Protein AF-B3MXG2-F1 (afdb_monomer_lite)

Structure (mmCIF, N/CA/C/O backbone):
data_AF-B3MXG2-F1
#
_entry.id   AF-B3MXG2-F1
#
loop_
_atom_site.group_PDB
_atom_site.id
_atom_site.type_symbol
_atom_site.label_atom_id
_atom_site.label_alt_id
_atom_site.label_comp_id
_atom_site.label_asym_id
_atom_site.label_entity_id
_atom_site.label_seq_id
_atom_site.pdbx_PDB_ins_code
_atom_site.Cartn_x
_atom_site.Cartn_y
_atom_site.Cartn_z
_atom_site.occupancy
_atom_site.B_iso_or_equiv
_atom_site.auth_seq_id
_atom_site.auth_comp_id
_atom_site.auth_asym_id
_atom_site.auth_atom_id
_atom_site.pdbx_PDB_model_num
ATOM 1 N N . MET A 1 1 ? -70.848 -28.570 43.639 1.00 51.62 1 MET A N 1
ATOM 2 C CA . MET A 1 1 ? -69.510 -29.193 43.490 1.00 51.62 1 MET A CA 1
ATOM 3 C C . MET A 1 1 ? -68.940 -28.867 42.107 1.00 51.62 1 MET A C 1
ATOM 5 O O . MET A 1 1 ? -68.978 -29.704 41.226 1.00 51.62 1 MET A O 1
ATOM 9 N N . MET A 1 2 ? -68.453 -27.641 41.889 1.00 52.53 2 MET A N 1
ATOM 10 C CA . MET A 1 2 ? -67.782 -27.230 40.634 1.00 52.53 2 MET A CA 1
ATOM 11 C C . MET A 1 2 ? -66.535 -26.362 40.898 1.00 52.53 2 MET A C 1
ATOM 13 O O . MET A 1 2 ? -66.037 -25.681 40.013 1.00 52.53 2 MET A O 1
ATOM 17 N N . LEU A 1 3 ? -66.010 -26.391 42.130 1.00 45.78 3 LEU A N 1
ATOM 18 C CA . LEU A 1 3 ? -64.893 -25.542 42.573 1.00 45.78 3 LEU A CA 1
ATOM 19 C C . LEU A 1 3 ? -63.575 -26.317 42.770 1.00 45.78 3 LEU A C 1
ATOM 21 O O . LEU A 1 3 ? -62.616 -25.782 43.310 1.00 45.78 3 LEU A O 1
ATOM 25 N N . ARG A 1 4 ? -63.527 -27.595 42.367 1.00 49.06 4 ARG A N 1
ATOM 26 C CA . ARG A 1 4 ? -62.342 -28.465 42.519 1.00 49.06 4 ARG A CA 1
ATOM 27 C C . ARG A 1 4 ? -61.541 -28.654 41.228 1.00 49.06 4 ARG A C 1
ATOM 29 O O . ARG A 1 4 ? -60.387 -29.052 41.293 1.00 49.06 4 ARG A O 1
ATOM 36 N N . THR A 1 5 ? -62.117 -28.326 40.075 1.00 52.28 5 THR A N 1
ATOM 37 C CA . THR A 1 5 ? -61.487 -28.491 38.754 1.00 52.28 5 THR A CA 1
ATOM 38 C C . THR A 1 5 ? -60.673 -27.276 38.302 1.00 52.28 5 THR A C 1
ATOM 40 O O . THR A 1 5 ? -59.738 -27.438 37.528 1.00 52.28 5 THR A O 1
ATOM 43 N N . PHE A 1 6 ? -60.946 -26.073 38.821 1.00 51.69 6 PHE A N 1
ATOM 44 C CA . PHE A 1 6 ? -60.196 -24.866 38.440 1.00 51.69 6 PHE A CA 1
ATOM 45 C C . PHE A 1 6 ? -58.816 -24.753 39.109 1.00 51.69 6 PHE A C 1
ATOM 47 O O . PHE A 1 6 ? -57.880 -24.241 38.498 1.00 51.69 6 PHE A O 1
ATOM 54 N N . VAL A 1 7 ? -58.648 -25.289 40.325 1.00 56.38 7 VAL A N 1
ATOM 55 C CA . VAL A 1 7 ? -57.367 -25.232 41.060 1.00 56.38 7 VAL A CA 1
ATOM 56 C C . VAL A 1 7 ? -56.284 -26.089 40.383 1.00 56.38 7 VAL A C 1
ATOM 58 O O . VAL A 1 7 ? -55.116 -25.710 40.373 1.00 56.38 7 VAL A O 1
ATOM 61 N N . GLY A 1 8 ? -56.666 -27.202 39.745 1.00 53.91 8 GLY A N 1
ATOM 62 C CA . GLY A 1 8 ? -55.726 -28.084 39.041 1.00 53.91 8 GLY A CA 1
ATOM 63 C C . GLY A 1 8 ? -55.147 -27.486 37.753 1.00 53.91 8 GLY A C 1
ATOM 64 O O . GLY A 1 8 ? -53.990 -27.735 37.430 1.00 53.91 8 GLY A O 1
ATOM 65 N N . ILE A 1 9 ? -55.911 -26.653 37.041 1.00 57.00 9 ILE A N 1
ATOM 66 C CA . ILE A 1 9 ? -55.468 -26.046 35.773 1.00 57.00 9 ILE A CA 1
ATOM 67 C C . ILE A 1 9 ? -54.532 -24.852 36.031 1.00 57.00 9 ILE A C 1
ATOM 69 O O . ILE A 1 9 ? -53.543 -24.682 35.320 1.00 57.00 9 ILE A O 1
ATOM 73 N N . ILE A 1 10 ? -54.768 -24.075 37.096 1.00 55.59 10 ILE A N 1
ATOM 74 C CA . ILE A 1 10 ? -53.890 -22.953 37.483 1.00 55.59 10 ILE A CA 1
ATOM 75 C C . ILE A 1 10 ? -52.517 -23.455 37.974 1.00 55.59 10 ILE A C 1
ATOM 77 O O . ILE A 1 10 ? -51.492 -22.834 37.684 1.00 55.59 10 ILE A O 1
ATOM 81 N N . LEU A 1 11 ? -52.464 -24.613 38.646 1.00 54.09 11 LEU A N 1
ATOM 82 C CA . LEU A 1 11 ? -51.200 -25.234 39.068 1.00 54.09 11 LEU A CA 1
ATOM 83 C C . LEU A 1 11 ? -50.398 -25.847 37.903 1.00 54.09 11 LEU A C 1
ATOM 85 O O . LEU A 1 11 ? -49.173 -25.900 37.968 1.00 54.09 11 LEU A O 1
ATOM 89 N N . LEU A 1 12 ? -51.052 -26.261 36.812 1.00 53.28 12 LEU A N 1
ATOM 90 C CA . LEU A 1 12 ? -50.362 -26.804 35.633 1.00 53.28 12 LEU A CA 1
ATOM 91 C C . LEU A 1 12 ? -49.795 -25.711 34.711 1.00 53.28 12 LEU A C 1
ATOM 93 O O . LEU A 1 12 ? -48.734 -25.912 34.121 1.00 53.28 12 LEU A O 1
ATOM 97 N N . LEU A 1 13 ? -50.426 -24.533 34.638 1.00 53.53 13 LEU A N 1
ATOM 98 C CA . LEU A 1 13 ? -49.891 -23.390 33.879 1.00 53.53 13 LEU A CA 1
ATOM 99 C C . LEU A 1 13 ? -48.739 -22.665 34.594 1.00 53.53 13 LEU A C 1
ATOM 101 O O . LEU A 1 13 ? -47.938 -22.002 33.944 1.00 53.53 13 LEU A O 1
ATOM 105 N N . SER A 1 14 ? -48.600 -22.823 35.911 1.00 50.97 14 SER A N 1
ATOM 106 C CA . SER A 1 14 ? -47.482 -22.249 36.675 1.00 50.97 14 SER A CA 1
ATOM 107 C C . SER A 1 14 ? -46.219 -23.127 36.670 1.00 50.97 14 SER A C 1
ATOM 109 O O . SER A 1 14 ? -45.133 -22.632 36.968 1.00 50.97 14 SER A O 1
ATOM 111 N N . PHE A 1 15 ? -46.317 -24.396 36.253 1.00 51.25 15 PHE A N 1
ATOM 112 C CA . PHE A 1 15 ? -45.180 -25.326 36.208 1.00 51.25 15 PHE A CA 1
ATOM 113 C C . PHE A 1 15 ? -44.340 -25.251 34.918 1.00 51.25 15 PHE A C 1
ATOM 115 O O . PHE A 1 15 ? -43.217 -25.748 34.892 1.00 51.25 15 PHE A O 1
ATOM 122 N N . TRP A 1 16 ? -44.831 -24.588 33.863 1.00 46.97 16 TRP A N 1
ATOM 123 C CA . TRP A 1 16 ? -44.084 -24.381 32.609 1.00 46.97 16 TRP A CA 1
ATOM 124 C C . TRP A 1 16 ? -43.275 -23.074 32.559 1.00 46.97 16 TRP A C 1
ATOM 126 O O . TRP A 1 16 ? -42.584 -22.826 31.575 1.00 46.97 16 TRP A O 1
ATOM 136 N N . SER A 1 17 ? -43.292 -22.251 33.615 1.00 50.72 17 SER A N 1
ATOM 137 C CA . SER A 1 17 ? -42.574 -20.963 33.630 1.00 50.72 17 SER A CA 1
ATOM 138 C C . SER A 1 17 ? -41.237 -20.952 34.377 1.00 50.72 17 SER A C 1
ATOM 140 O O . SER A 1 17 ? -40.583 -19.914 34.387 1.00 50.72 17 SER A O 1
ATOM 142 N N . GLN A 1 18 ? -40.781 -22.050 34.991 1.00 57.44 18 GLN A N 1
ATOM 143 C CA . GLN A 1 18 ? -39.558 -22.028 35.813 1.00 57.44 18 GLN A CA 1
ATOM 144 C C . GLN A 1 18 ? -38.659 -23.250 35.596 1.00 57.44 18 GLN A C 1
ATOM 146 O O . GLN A 1 18 ? -38.539 -24.105 36.470 1.00 57.44 18 GLN A O 1
ATOM 151 N N . ARG A 1 19 ? -37.956 -23.307 34.453 1.00 49.78 19 ARG A N 1
ATOM 152 C CA . ARG A 1 19 ? -36.684 -24.052 34.362 1.00 49.78 19 ARG A CA 1
ATOM 153 C C . ARG A 1 19 ? -35.801 -23.642 33.178 1.00 49.78 19 ARG A C 1
ATOM 155 O O . ARG A 1 19 ? -35.596 -24.410 32.251 1.00 49.78 19 ARG A O 1
ATOM 162 N N . ALA A 1 20 ? -35.230 -22.443 33.253 1.00 45.59 20 ALA A N 1
ATOM 163 C CA . ALA A 1 20 ? -33.926 -22.143 32.658 1.00 45.59 20 ALA A CA 1
ATOM 164 C C . ALA A 1 20 ? -33.346 -20.889 33.327 1.00 45.59 20 ALA A C 1
ATOM 166 O O . ALA A 1 20 ? -33.308 -19.807 32.751 1.00 45.59 20 ALA A O 1
ATOM 167 N N . GLN A 1 21 ? -32.905 -21.037 34.578 1.00 54.22 21 GLN A N 1
ATOM 168 C CA . GLN A 1 21 ? -31.879 -20.154 35.129 1.00 54.22 21 GLN A CA 1
ATOM 169 C C . GLN A 1 21 ? -30.572 -20.521 34.414 1.00 54.22 21 GLN A C 1
ATOM 171 O O . GLN A 1 21 ? -29.825 -21.390 34.854 1.00 54.22 21 GLN A O 1
ATOM 176 N N . GLY A 1 22 ? -30.378 -19.934 33.234 1.00 42.69 22 GLY A N 1
ATOM 177 C CA . GLY A 1 22 ? -29.094 -19.890 32.551 1.00 42.69 22 GLY A CA 1
ATOM 178 C C . GLY A 1 22 ? -28.240 -18.823 33.222 1.00 42.69 22 GLY A C 1
ATOM 179 O O . GLY A 1 22 ? -28.696 -17.700 33.413 1.00 42.69 22 GLY A O 1
ATOM 180 N N . ALA A 1 23 ? -27.047 -19.230 33.640 1.00 41.19 23 ALA A N 1
ATOM 181 C CA . ALA A 1 23 ? -26.058 -18.473 34.388 1.00 41.19 23 ALA A CA 1
ATOM 182 C C . ALA A 1 23 ? -25.987 -16.976 34.045 1.00 41.19 23 ALA A C 1
ATOM 184 O O . ALA A 1 23 ? -25.877 -16.584 32.883 1.00 41.19 23 ALA A O 1
ATOM 185 N N . VAL A 1 24 ? -25.922 -16.156 35.097 1.00 47.56 24 VAL A N 1
ATOM 186 C CA . VAL A 1 24 ? -25.321 -14.822 35.049 1.00 47.56 24 VAL A CA 1
ATOM 187 C C . VAL A 1 24 ? -23.843 -15.030 34.723 1.00 47.56 24 VAL A C 1
ATOM 189 O O . VAL A 1 24 ? -23.001 -15.143 35.611 1.00 47.56 24 VAL A O 1
ATOM 192 N N . ILE A 1 25 ? -23.521 -15.158 33.437 1.00 47.16 25 ILE A N 1
ATOM 193 C CA . ILE A 1 25 ? -22.153 -14.972 32.984 1.00 47.16 25 ILE A CA 1
ATOM 194 C C . ILE A 1 25 ? -21.938 -13.466 33.034 1.00 47.16 25 ILE A C 1
ATOM 196 O O . ILE A 1 25 ? -22.340 -12.718 32.145 1.00 47.16 25 ILE A O 1
ATOM 200 N N . ALA A 1 26 ? -21.318 -13.027 34.123 1.00 45.69 26 ALA A N 1
ATOM 201 C CA . ALA A 1 26 ? -20.518 -11.822 34.125 1.00 45.69 26 ALA A CA 1
ATOM 202 C C . ALA A 1 26 ? -19.373 -12.016 33.112 1.00 45.69 26 ALA A C 1
ATOM 204 O O . ALA A 1 26 ? -18.253 -12.359 33.476 1.00 45.69 26 ALA A O 1
ATOM 205 N N . SER A 1 27 ? -19.670 -11.837 31.826 1.00 48.12 27 SER A N 1
ATOM 206 C CA . SER A 1 27 ? -18.681 -11.446 30.829 1.00 48.12 27 SER A CA 1
ATOM 207 C C . SER A 1 27 ? -18.657 -9.929 30.921 1.00 48.12 27 SER A C 1
ATOM 209 O O . SER A 1 27 ? -19.557 -9.245 30.449 1.00 48.12 27 SER A O 1
ATOM 211 N N . GLN A 1 28 ? -17.796 -9.391 31.784 1.00 43.09 28 GLN A N 1
ATOM 212 C CA . GLN A 1 28 ? -16.531 -8.844 31.302 1.00 43.09 28 GLN A CA 1
ATOM 213 C C . GLN A 1 28 ? -16.770 -8.111 29.989 1.00 43.09 28 GLN A C 1
ATOM 215 O O . GLN A 1 28 ? -16.698 -8.695 28.914 1.00 43.09 28 GLN A O 1
ATOM 220 N N . ASP A 1 29 ? -17.146 -6.843 30.121 1.00 42.72 29 ASP A N 1
ATOM 221 C CA . ASP A 1 29 ? -16.251 -5.779 29.692 1.00 42.72 29 ASP A CA 1
ATOM 222 C C . ASP A 1 29 ? -15.455 -6.157 28.434 1.00 42.72 29 ASP A C 1
ATOM 224 O O . ASP A 1 29 ? -14.227 -6.176 28.425 1.00 42.72 29 ASP A O 1
ATOM 228 N N . LEU A 1 30 ? -16.162 -6.412 27.326 1.00 41.94 30 LEU A N 1
ATOM 229 C CA . LEU A 1 30 ? -15.618 -6.055 26.029 1.00 41.94 30 LEU A CA 1
ATOM 230 C C . LEU A 1 30 ? -15.753 -4.537 25.945 1.00 41.94 30 LEU A C 1
ATOM 232 O O . LEU A 1 30 ? -16.517 -3.969 25.164 1.00 41.94 30 LEU A O 1
ATOM 236 N N . ARG A 1 31 ? -14.939 -3.876 26.770 1.00 44.03 31 ARG A N 1
ATOM 237 C CA . ARG A 1 31 ? -14.122 -2.774 26.326 1.00 44.03 31 ARG A CA 1
ATOM 238 C C . ARG A 1 31 ? -13.570 -3.225 24.982 1.00 44.03 31 ARG A C 1
ATOM 240 O O . ARG A 1 31 ? -12.507 -3.828 24.867 1.00 44.03 31 ARG A O 1
ATOM 247 N N . VAL A 1 32 ? -14.328 -2.921 23.933 1.00 39.59 32 VAL A N 1
ATOM 248 C CA . VAL A 1 32 ? -13.750 -2.437 22.701 1.00 39.59 32 VAL A CA 1
ATOM 249 C C . VAL A 1 32 ? -12.958 -1.225 23.170 1.00 39.59 32 VAL A C 1
ATOM 251 O O . VAL A 1 32 ? -13.397 -0.081 23.095 1.00 39.59 32 VAL A O 1
ATOM 254 N N . GLU A 1 33 ? -11.769 -1.498 23.710 1.00 37.44 33 GLU A N 1
ATOM 255 C CA . GLU A 1 33 ? -10.630 -0.629 23.607 1.00 37.44 33 GLU A CA 1
ATOM 256 C C . GLU A 1 33 ? -10.387 -0.610 22.102 1.00 37.44 33 GLU A C 1
ATOM 258 O O . GLU A 1 33 ? -9.513 -1.270 21.542 1.00 37.44 33 GLU A O 1
ATOM 263 N N . SER A 1 34 ? -11.248 0.147 21.417 1.00 45.03 34 SER A N 1
ATOM 264 C CA . SER A 1 34 ? -10.834 0.959 20.312 1.00 45.03 34 SER A CA 1
ATOM 265 C C . SER A 1 34 ? -9.704 1.773 20.909 1.00 45.03 34 SER A C 1
ATOM 267 O O . SER A 1 34 ? -9.882 2.894 21.377 1.00 45.03 34 SER A O 1
ATOM 269 N N . LEU A 1 35 ? -8.513 1.178 20.896 1.00 44.50 35 LEU A N 1
ATOM 270 C CA . LEU A 1 35 ? -7.247 1.862 20.964 1.00 44.50 35 LEU A CA 1
ATOM 271 C C . LEU A 1 35 ? -7.103 2.655 19.655 1.00 44.50 35 LEU A C 1
ATOM 273 O O . LEU A 1 35 ? -6.098 2.595 18.962 1.00 44.50 35 LEU A O 1
ATOM 277 N N . SER A 1 36 ? -8.134 3.409 19.286 1.00 50.22 36 SER A N 1
ATOM 278 C CA . SER A 1 36 ? -7.993 4.644 18.560 1.00 50.22 36 SER A CA 1
ATOM 279 C C . SER A 1 36 ? -7.501 5.648 19.590 1.00 50.22 36 SER A C 1
ATOM 281 O O . SER A 1 36 ? -8.223 6.556 20.000 1.00 50.22 36 SER A O 1
ATOM 283 N N . HIS A 1 37 ? -6.248 5.468 20.020 1.00 50.91 37 HIS A N 1
ATOM 284 C CA . HIS A 1 37 ? -5.453 6.630 20.363 1.00 50.91 37 HIS A CA 1
ATOM 285 C C . HIS A 1 37 ? -5.628 7.577 19.171 1.00 50.91 37 HIS A C 1
ATOM 287 O O . HIS A 1 37 ? -5.497 7.101 18.035 1.00 50.91 37 HIS A O 1
ATOM 293 N N . PRO A 1 38 ? -6.059 8.833 19.367 1.00 57.19 38 PRO A N 1
ATOM 294 C CA . PRO A 1 38 ? -6.200 9.765 18.266 1.00 57.19 38 PRO A CA 1
ATOM 295 C C . PRO A 1 38 ? -4.802 9.995 17.697 1.00 57.19 38 PRO A C 1
ATOM 297 O O . PRO A 1 38 ? -4.074 10.873 18.140 1.00 57.19 38 PRO A O 1
ATOM 300 N N . GLU A 1 39 ? -4.420 9.135 16.753 1.00 66.12 39 GLU A N 1
ATOM 301 C CA . GLU A 1 39 ? -3.140 9.180 16.076 1.00 66.12 39 GLU A CA 1
ATOM 302 C C . GLU A 1 39 ? -3.066 10.553 15.437 1.00 66.12 39 GLU A C 1
ATOM 304 O O . GLU A 1 39 ? -3.947 10.945 14.649 1.00 66.12 39 GLU A O 1
ATOM 309 N N . SER A 1 40 ? -2.061 11.299 15.870 1.00 82.44 40 SER A N 1
ATOM 310 C CA . SER A 1 40 ? -1.868 12.675 15.473 1.00 82.44 40 SER A CA 1
ATOM 311 C C . SER A 1 40 ? -1.692 12.733 13.952 1.00 82.44 40 SER A C 1
ATOM 313 O O . SER A 1 40 ? -1.215 11.789 13.314 1.00 82.44 40 SER A O 1
ATOM 315 N N . LEU A 1 41 ? -2.097 13.840 13.324 1.00 84.12 41 LEU A N 1
ATOM 316 C CA . LEU A 1 41 ? -1.913 14.019 11.876 1.00 84.12 41 LEU A CA 1
ATOM 317 C C . LEU A 1 41 ? -0.465 13.734 11.404 1.00 84.12 41 LEU A C 1
ATOM 319 O O . LEU A 1 41 ? -0.317 13.104 10.351 1.00 84.12 41 LEU A O 1
ATOM 323 N N . PRO A 1 42 ? 0.590 14.120 12.157 1.00 87.44 42 PRO A N 1
ATOM 324 C CA . PRO A 1 42 ? 1.970 13.764 11.828 1.00 87.44 42 PRO A CA 1
ATOM 325 C C . PRO A 1 42 ? 2.238 12.254 11.810 1.00 87.44 42 PRO A C 1
ATOM 327 O O . PRO A 1 42 ? 2.856 11.764 10.864 1.00 87.44 42 PRO A O 1
ATOM 330 N N . GLU A 1 43 ? 1.744 11.505 12.798 1.00 87.94 43 GLU A N 1
ATOM 331 C CA . GLU A 1 43 ? 1.929 10.047 12.873 1.00 87.94 43 GLU A CA 1
ATOM 332 C C . GLU A 1 43 ? 1.262 9.339 11.691 1.00 87.94 43 GLU A C 1
ATOM 334 O O . GLU A 1 43 ? 1.896 8.515 11.024 1.00 87.94 43 GLU A O 1
ATOM 339 N N . ARG A 1 44 ? 0.036 9.749 11.335 1.00 89.81 44 ARG A N 1
ATOM 340 C CA . ARG A 1 44 ? -0.664 9.208 10.159 1.00 89.81 44 ARG A CA 1
ATOM 341 C C . ARG A 1 44 ? 0.127 9.446 8.883 1.00 89.81 44 ARG A C 1
ATOM 343 O O . ARG A 1 44 ? 0.290 8.538 8.070 1.00 89.81 44 ARG A O 1
ATOM 350 N N . TYR A 1 45 ? 0.632 10.664 8.693 1.00 91.75 45 TYR A N 1
ATOM 351 C CA . TYR A 1 45 ? 1.425 10.996 7.512 1.00 91.75 45 TYR A CA 1
ATOM 352 C C . TYR A 1 45 ? 2.713 10.168 7.444 1.00 91.75 45 TYR A C 1
ATOM 354 O O . TYR A 1 45 ? 3.082 9.670 6.377 1.00 91.75 45 TYR A O 1
ATOM 362 N N . GLN A 1 46 ? 3.370 9.965 8.585 1.00 94.06 46 GLN A N 1
ATOM 363 C CA . GLN A 1 46 ? 4.578 9.157 8.683 1.00 94.06 46 GLN A CA 1
ATOM 364 C C . GLN A 1 46 ? 4.309 7.686 8.340 1.00 94.06 46 GLN A C 1
ATOM 366 O O . GLN A 1 46 ? 5.058 7.096 7.556 1.00 94.06 46 GLN A O 1
ATOM 371 N N . ARG A 1 47 ? 3.202 7.126 8.834 1.00 92.81 47 ARG A N 1
ATOM 372 C CA . ARG A 1 47 ? 2.733 5.774 8.506 1.00 92.81 47 ARG A CA 1
ATOM 373 C C . ARG A 1 47 ? 2.451 5.624 7.001 1.00 92.81 47 ARG A C 1
ATOM 375 O O . ARG A 1 47 ? 2.945 4.695 6.363 1.00 92.81 47 ARG A O 1
ATOM 382 N N . ILE A 1 48 ? 1.760 6.593 6.388 1.00 93.62 48 ILE A N 1
ATOM 383 C CA . ILE A 1 48 ? 1.514 6.623 4.931 1.00 93.62 48 ILE A CA 1
ATOM 384 C C . ILE A 1 48 ? 2.837 6.673 4.152 1.00 93.62 48 ILE A C 1
ATOM 386 O O . ILE A 1 48 ? 3.018 5.948 3.171 1.00 93.62 48 ILE A O 1
ATOM 390 N N . ALA A 1 49 ? 3.780 7.521 4.568 1.00 92.88 49 ALA A N 1
ATOM 391 C CA . ALA A 1 49 ? 5.065 7.674 3.893 1.00 92.88 49 ALA A CA 1
ATOM 392 C C . ALA A 1 49 ? 5.916 6.393 3.958 1.00 92.88 49 ALA A C 1
ATOM 394 O O . ALA A 1 49 ? 6.557 6.028 2.970 1.00 92.88 49 ALA A O 1
ATOM 395 N N . GLN A 1 50 ? 5.906 5.694 5.094 1.00 94.31 50 GLN A N 1
ATOM 396 C CA . GLN A 1 50 ? 6.580 4.405 5.259 1.00 94.31 50 GLN A CA 1
ATOM 397 C C . GLN A 1 50 ? 5.954 3.318 4.379 1.00 94.31 50 GLN A C 1
ATOM 399 O O . GLN A 1 50 ? 6.685 2.636 3.658 1.00 94.31 50 GLN A O 1
ATOM 404 N N . CYS A 1 51 ? 4.622 3.223 4.360 1.00 94.44 51 CYS A N 1
ATOM 405 C CA . CYS A 1 51 ? 3.895 2.319 3.469 1.00 94.44 51 CYS A CA 1
ATOM 406 C C . CYS A 1 51 ? 4.285 2.549 1.998 1.00 94.44 51 CYS A C 1
ATOM 408 O O . CYS A 1 51 ? 4.660 1.619 1.288 1.00 94.44 51 CYS A O 1
ATOM 410 N N . ARG A 1 52 ? 4.322 3.811 1.551 1.00 92.44 52 ARG A N 1
ATOM 411 C CA . ARG A 1 52 ? 4.695 4.162 0.169 1.00 92.44 52 ARG A CA 1
ATOM 412 C C . ARG A 1 52 ? 6.126 3.776 -0.189 1.00 92.44 52 ARG A C 1
ATOM 414 O O . ARG A 1 52 ? 6.359 3.281 -1.288 1.00 92.44 52 ARG A O 1
ATOM 421 N N . LYS A 1 53 ? 7.085 3.968 0.725 1.00 91.25 53 LYS A N 1
ATOM 422 C CA . LYS A 1 53 ? 8.471 3.512 0.517 1.00 91.25 53 LYS A CA 1
ATOM 423 C C . LYS A 1 53 ? 8.531 2.002 0.285 1.00 91.25 53 LYS A C 1
ATOM 425 O O . LYS A 1 53 ? 9.255 1.557 -0.603 1.00 91.25 53 LYS A O 1
ATOM 430 N N . LEU A 1 54 ? 7.754 1.236 1.049 1.00 91.31 54 LEU A N 1
ATOM 431 C CA . LEU A 1 54 ? 7.650 -0.209 0.881 1.00 91.31 54 LEU A CA 1
ATOM 432 C C . LEU A 1 54 ? 7.021 -0.559 -0.475 1.00 91.31 54 LEU A C 1
ATOM 434 O O . LEU A 1 54 ? 7.597 -1.354 -1.212 1.00 91.31 54 LEU A O 1
ATOM 438 N N . CYS A 1 55 ? 5.926 0.101 -0.866 1.00 89.81 55 CYS A N 1
ATOM 439 C CA . CYS A 1 55 ? 5.317 -0.081 -2.186 1.00 89.81 55 CYS A CA 1
ATOM 440 C C . CYS A 1 55 ? 6.328 0.111 -3.322 1.00 89.81 55 CYS A C 1
ATOM 442 O O . CYS A 1 55 ? 6.405 -0.733 -4.212 1.00 89.81 55 CYS A O 1
ATOM 444 N N . TYR A 1 56 ? 7.134 1.178 -3.286 1.00 86.69 56 TYR A N 1
ATOM 445 C CA . TYR A 1 56 ? 8.154 1.418 -4.311 1.00 86.69 56 TYR A CA 1
ATOM 446 C C . TYR A 1 56 ? 9.179 0.288 -4.386 1.00 86.69 56 TYR A C 1
ATOM 448 O O . TYR A 1 56 ? 9.557 -0.111 -5.481 1.00 86.69 56 TYR A O 1
ATOM 456 N N . ARG A 1 57 ? 9.595 -0.259 -3.241 1.00 86.12 57 ARG A N 1
ATOM 457 C CA . ARG A 1 57 ? 10.563 -1.357 -3.192 1.00 86.12 57 ARG A CA 1
ATOM 458 C C . ARG A 1 57 ? 10.001 -2.665 -3.756 1.00 86.12 57 ARG A C 1
ATOM 460 O O . ARG A 1 57 ? 10.709 -3.365 -4.466 1.00 86.12 57 ARG A O 1
ATOM 467 N N . GLU A 1 58 ? 8.749 -2.995 -3.443 1.00 84.12 58 GLU A N 1
ATOM 468 C CA . GLU A 1 58 ? 8.147 -4.290 -3.806 1.00 84.12 58 GLU A CA 1
ATOM 469 C C . GLU A 1 58 ? 7.577 -4.327 -5.236 1.00 84.12 58 GLU A C 1
ATOM 471 O O . GLU A 1 58 ? 7.468 -5.397 -5.841 1.00 84.12 58 GLU A O 1
ATOM 476 N N . SER A 1 59 ? 7.173 -3.173 -5.779 1.00 77.06 59 SER A N 1
ATOM 477 C CA . SER A 1 59 ? 6.440 -3.088 -7.054 1.00 77.06 59 SER A CA 1
ATOM 478 C C . SER A 1 59 ? 7.245 -2.517 -8.224 1.00 77.06 59 SER A C 1
ATOM 480 O O . SER A 1 59 ? 6.780 -2.592 -9.365 1.00 77.06 59 SER A O 1
ATOM 482 N N . LEU A 1 60 ? 8.444 -1.974 -7.980 1.00 72.56 60 LEU A N 1
ATOM 483 C CA . LEU A 1 60 ? 9.327 -1.490 -9.039 1.00 72.56 60 LEU A CA 1
ATOM 484 C C . LEU A 1 60 ? 10.462 -2.490 -9.295 1.00 72.56 60 LEU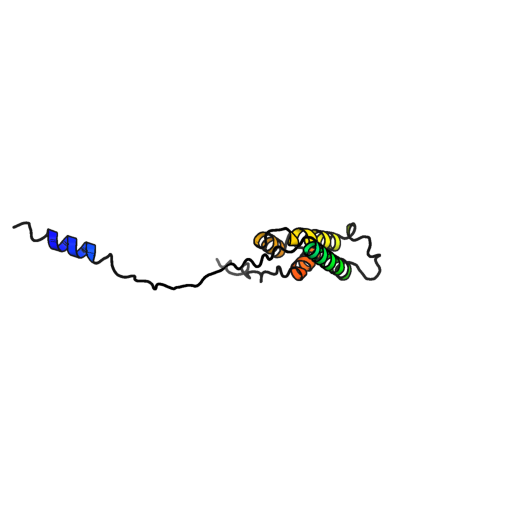 A C 1
ATOM 486 O O . LEU A 1 60 ? 11.204 -2.822 -8.371 1.00 72.56 60 LEU A O 1
ATOM 490 N N . PRO A 1 61 ? 10.653 -2.955 -10.543 1.00 66.25 61 PRO A N 1
ATOM 491 C CA . PRO A 1 61 ? 11.858 -3.693 -10.886 1.00 66.25 61 PRO A CA 1
ATOM 492 C C . PRO A 1 61 ? 13.093 -2.800 -10.706 1.00 66.25 61 PRO A C 1
ATOM 494 O O . PRO A 1 61 ? 13.040 -1.597 -10.966 1.00 66.25 61 PRO A O 1
ATOM 497 N N . VAL A 1 62 ? 14.211 -3.414 -10.306 1.00 63.59 62 VAL A N 1
ATOM 498 C CA . VAL A 1 62 ? 15.486 -2.771 -9.913 1.00 63.59 62 VAL A CA 1
ATOM 499 C C . VAL A 1 62 ? 16.018 -1.753 -10.940 1.00 63.59 62 VAL A C 1
ATOM 501 O O . VAL A 1 62 ? 16.751 -0.840 -10.581 1.00 63.59 62 VAL A O 1
ATOM 504 N N . ILE A 1 63 ? 15.623 -1.870 -12.211 1.00 63.72 63 ILE A N 1
ATOM 505 C CA . ILE A 1 63 ? 16.116 -1.046 -13.330 1.00 63.72 63 ILE A CA 1
ATOM 506 C C . ILE A 1 63 ? 15.222 0.189 -13.593 1.00 63.72 63 ILE A C 1
ATOM 508 O O . ILE A 1 63 ? 15.546 1.042 -14.414 1.00 63.72 63 ILE A O 1
ATOM 512 N N . THR A 1 64 ? 14.088 0.331 -12.903 1.00 58.16 64 THR A N 1
ATOM 513 C CA . THR A 1 64 ? 13.150 1.439 -13.153 1.00 58.16 64 THR A CA 1
ATOM 514 C C . THR A 1 64 ? 13.417 2.624 -12.228 1.00 58.16 64 THR A C 1
ATOM 516 O O . THR A 1 64 ? 13.507 2.429 -11.015 1.00 58.16 64 THR A O 1
ATOM 519 N N . PRO A 1 65 ? 13.454 3.866 -12.748 1.00 60.66 65 PRO A N 1
ATOM 520 C CA . PRO A 1 65 ? 13.505 5.050 -11.905 1.00 60.66 65 PRO A CA 1
ATOM 521 C C . PRO A 1 65 ? 12.333 5.047 -10.907 1.00 60.66 65 PRO A C 1
ATOM 523 O O . PRO A 1 65 ? 11.188 4.829 -11.322 1.00 60.66 65 PRO A O 1
ATOM 526 N N . PRO A 1 66 ? 12.572 5.337 -9.615 1.00 59.78 66 PRO A N 1
ATOM 527 C CA . PRO A 1 66 ? 11.563 5.249 -8.554 1.00 59.78 66 PRO A CA 1
ATOM 528 C C . PRO A 1 66 ? 10.364 6.198 -8.729 1.00 59.78 66 PRO A C 1
ATOM 530 O O . PRO A 1 66 ? 9.380 6.114 -7.999 1.00 59.78 66 PRO A O 1
ATOM 533 N N . PHE A 1 67 ? 10.426 7.106 -9.705 1.00 64.00 67 PHE A N 1
ATOM 534 C CA . PHE A 1 67 ? 9.509 8.232 -9.848 1.00 64.00 67 PHE A CA 1
ATOM 535 C C . PHE A 1 67 ? 8.203 7.921 -10.596 1.00 64.00 67 PHE A C 1
ATOM 537 O O . PHE A 1 67 ? 7.291 8.744 -10.571 1.00 64.00 67 PHE A O 1
ATOM 544 N N . LEU A 1 68 ? 8.058 6.757 -11.243 1.00 69.94 68 LEU A N 1
ATOM 545 C CA . LEU A 1 68 ? 6.914 6.492 -12.134 1.00 69.94 68 LEU A CA 1
ATOM 546 C C . LEU A 1 68 ? 5.926 5.443 -11.611 1.00 69.94 68 LEU A C 1
ATOM 548 O O . LEU A 1 68 ? 5.380 4.653 -12.380 1.00 69.94 68 LEU A O 1
ATOM 552 N N . CYS A 1 69 ? 5.612 5.476 -10.317 1.00 77.56 69 CYS A N 1
ATOM 553 C CA . CYS A 1 69 ? 4.592 4.607 -9.719 1.00 77.56 69 CYS A CA 1
ATOM 554 C C . CYS A 1 69 ? 3.222 4.710 -10.413 1.00 77.56 69 CYS A C 1
ATOM 556 O O . CYS A 1 69 ? 2.537 3.710 -10.587 1.00 77.56 69 CYS A O 1
ATOM 558 N N . ARG A 1 70 ? 2.871 5.899 -10.924 1.00 79.56 70 ARG A N 1
ATOM 559 C CA . ARG A 1 70 ? 1.631 6.148 -11.679 1.00 79.56 70 ARG A CA 1
ATOM 560 C C . ARG A 1 70 ? 1.515 5.335 -12.977 1.00 79.56 70 ARG A C 1
ATOM 562 O O . ARG A 1 70 ? 0.410 5.106 -13.444 1.00 79.56 70 ARG A O 1
ATOM 569 N N . SER A 1 71 ? 2.636 4.904 -13.557 1.00 81.25 71 SER A N 1
ATOM 570 C CA . SER A 1 71 ? 2.661 4.095 -14.788 1.00 81.25 71 SER A CA 1
ATOM 571 C C . SER A 1 71 ? 2.529 2.590 -14.535 1.00 81.25 71 SER A C 1
ATOM 573 O O . SER A 1 71 ? 2.434 1.807 -15.478 1.00 81.25 71 SER A O 1
ATOM 575 N N . ARG A 1 72 ? 2.560 2.164 -13.266 1.00 85.06 72 ARG A N 1
ATOM 576 C CA . ARG A 1 72 ? 2.559 0.756 -12.871 1.00 85.06 72 ARG A CA 1
ATOM 577 C C . ARG A 1 72 ? 1.310 0.473 -12.039 1.00 85.06 72 ARG A C 1
ATOM 579 O O . ARG A 1 72 ? 1.213 1.018 -10.942 1.00 85.06 72 ARG A O 1
ATOM 586 N N . PRO A 1 73 ? 0.389 -0.388 -12.502 1.00 88.19 73 PRO A N 1
ATOM 587 C CA . PRO A 1 73 ? -0.888 -0.608 -11.824 1.00 88.19 73 PRO A CA 1
ATOM 588 C C . PRO A 1 73 ? -0.694 -1.081 -10.379 1.00 88.19 73 PRO A C 1
ATOM 590 O O . PRO A 1 73 ? -1.281 -0.509 -9.468 1.00 88.19 73 PRO A O 1
ATOM 593 N N . GLU A 1 74 ? 0.221 -2.027 -10.146 1.00 88.19 74 GLU A N 1
ATOM 594 C CA . GLU A 1 74 ? 0.505 -2.545 -8.800 1.00 88.19 74 GLU A CA 1
ATOM 595 C C . GLU A 1 74 ? 1.109 -1.488 -7.864 1.00 88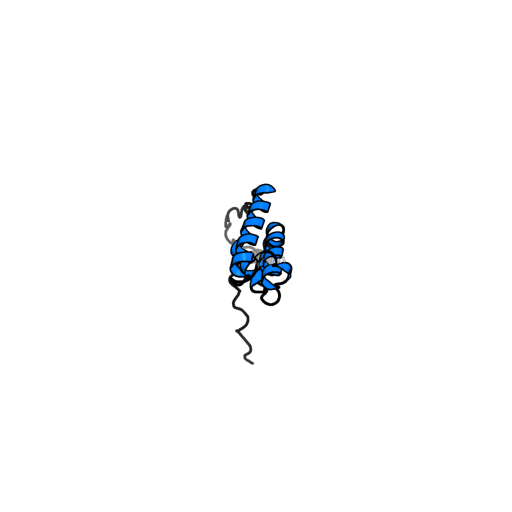.19 74 GLU A C 1
ATOM 597 O O . GLU A 1 74 ? 0.737 -1.405 -6.694 1.00 88.19 74 GLU A O 1
ATOM 602 N N . CYS A 1 75 ? 2.016 -0.648 -8.371 1.00 89.31 75 CYS A N 1
ATOM 603 C CA . CYS A 1 75 ? 2.600 0.424 -7.569 1.00 89.31 75 CYS A CA 1
ATOM 604 C C . CYS A 1 75 ? 1.548 1.485 -7.235 1.00 89.31 75 CYS A C 1
ATOM 606 O O . CYS A 1 75 ? 1.408 1.878 -6.077 1.00 89.31 75 CYS A O 1
ATOM 608 N N . TYR A 1 76 ? 0.800 1.931 -8.247 1.00 89.62 76 TYR A N 1
ATOM 609 C CA . TYR A 1 76 ? -0.249 2.935 -8.110 1.00 89.62 76 TYR A CA 1
ATOM 610 C C . TYR A 1 76 ? -1.317 2.498 -7.103 1.00 89.62 76 TYR A C 1
ATOM 612 O O . TYR A 1 76 ? -1.624 3.252 -6.181 1.00 89.62 76 TYR A O 1
ATOM 620 N N . MET A 1 77 ? -1.798 1.258 -7.227 1.00 91.12 77 MET A N 1
ATOM 621 C CA . MET A 1 77 ? -2.735 0.641 -6.287 1.00 91.12 77 MET A CA 1
ATOM 622 C C . MET A 1 77 ? -2.182 0.658 -4.862 1.00 91.12 77 MET A C 1
ATOM 624 O O . MET A 1 77 ? -2.819 1.192 -3.960 1.00 91.12 77 MET A O 1
ATOM 628 N N . CYS A 1 78 ? -0.966 0.147 -4.651 1.00 93.31 78 CYS A N 1
ATOM 629 C CA . CYS A 1 78 ? -0.343 0.127 -3.325 1.00 93.31 78 CYS A CA 1
ATOM 630 C C . CYS A 1 78 ? -0.232 1.540 -2.725 1.00 93.31 78 CYS A C 1
ATOM 632 O O . CYS A 1 78 ? -0.607 1.776 -1.577 1.00 93.31 78 CYS A O 1
ATOM 634 N N . HIS A 1 79 ? 0.223 2.506 -3.525 1.00 93.00 79 HIS A N 1
ATOM 635 C CA . HIS A 1 79 ? 0.405 3.893 -3.107 1.00 93.00 79 HIS A CA 1
ATOM 636 C C . HIS A 1 79 ? -0.905 4.572 -2.672 1.00 93.00 79 HIS A C 1
ATOM 638 O O . HIS A 1 79 ? -0.894 5.373 -1.727 1.00 93.00 79 HIS A O 1
ATOM 644 N N . ASP A 1 80 ? -2.010 4.290 -3.365 1.00 92.56 80 ASP A N 1
ATOM 645 C CA . ASP A 1 80 ? -3.326 4.835 -3.032 1.00 92.56 80 ASP A CA 1
ATOM 646 C C . ASP A 1 80 ? -3.913 4.169 -1.780 1.00 92.56 80 ASP A C 1
ATOM 648 O O . ASP A 1 80 ? -4.312 4.855 -0.832 1.00 92.56 80 ASP A O 1
ATOM 652 N N . TYR A 1 81 ? -3.823 2.839 -1.696 1.00 93.44 81 TYR A N 1
ATOM 653 C CA . TYR A 1 81 ? -4.292 2.075 -0.540 1.00 93.44 81 TYR A CA 1
ATOM 654 C C . TYR A 1 81 ? -3.565 2.460 0.755 1.00 93.44 81 TYR A C 1
ATOM 656 O O . TYR A 1 81 ? -4.210 2.556 1.796 1.00 93.44 81 TYR A O 1
ATOM 664 N N . CYS A 1 82 ? -2.274 2.808 0.709 1.00 93.88 82 CYS A N 1
ATOM 665 C CA . CYS A 1 82 ? -1.565 3.353 1.876 1.00 93.88 82 CYS A CA 1
ATOM 666 C C . CYS A 1 82 ? -2.262 4.576 2.494 1.00 93.88 82 CYS A C 1
ATOM 668 O O . CYS A 1 82 ? -2.165 4.801 3.695 1.00 93.88 82 CYS A O 1
ATOM 670 N N . ARG A 1 83 ? -2.936 5.404 1.685 1.00 93.50 83 ARG A N 1
ATOM 671 C CA . ARG A 1 83 ? -3.688 6.567 2.176 1.00 93.50 83 ARG A CA 1
ATOM 672 C C . ARG A 1 83 ? -5.079 6.159 2.648 1.00 93.50 83 ARG A C 1
ATOM 674 O O . ARG A 1 83 ? -5.499 6.588 3.720 1.00 93.50 83 ARG A O 1
ATOM 681 N N . VAL A 1 84 ? -5.783 5.361 1.847 1.00 92.81 84 VAL A N 1
ATOM 682 C CA . VAL A 1 84 ? -7.170 4.956 2.113 1.00 92.81 84 VAL A CA 1
ATOM 683 C C . VAL A 1 84 ? -7.269 4.148 3.407 1.00 92.81 84 VAL A C 1
ATOM 685 O O . VAL A 1 84 ? -8.107 4.456 4.250 1.00 92.81 84 VAL A O 1
ATOM 688 N N . LEU A 1 85 ? -6.373 3.183 3.625 1.00 91.94 85 LEU A N 1
ATOM 689 C CA . LEU A 1 85 ? -6.430 2.272 4.775 1.00 91.94 85 LEU A CA 1
ATOM 690 C C . LEU A 1 85 ? -6.154 2.960 6.125 1.00 91.94 85 LEU A C 1
ATOM 692 O O . LEU A 1 85 ? -6.529 2.430 7.165 1.00 91.94 85 LEU A O 1
ATOM 696 N N . VAL A 1 86 ? -5.541 4.150 6.127 1.00 90.00 86 VAL A N 1
ATOM 697 C CA . VAL A 1 86 ? -5.305 4.949 7.347 1.00 90.00 86 VAL A CA 1
ATOM 698 C C . VAL A 1 86 ? -6.545 5.730 7.781 1.00 90.00 86 VAL A C 1
ATOM 700 O O . VAL A 1 86 ? -6.691 6.060 8.957 1.00 90.00 86 VAL A O 1
ATOM 703 N N . VAL A 1 87 ? -7.427 6.065 6.839 1.00 88.44 87 VAL A N 1
ATOM 704 C CA . VAL A 1 87 ? -8.626 6.877 7.104 1.00 88.44 87 VAL A CA 1
ATOM 705 C C . VAL A 1 87 ? -9.913 6.058 7.088 1.00 88.44 87 VAL A C 1
ATOM 707 O O . VAL A 1 87 ? -10.906 6.481 7.675 1.00 88.44 87 VAL A O 1
ATOM 710 N N . ALA A 1 88 ? -9.906 4.905 6.421 1.00 88.19 88 ALA A N 1
ATOM 711 C CA . ALA A 1 88 ? -11.047 4.011 6.348 1.00 88.19 88 ALA A CA 1
ATOM 712 C C . ALA A 1 88 ? -11.353 3.376 7.712 1.00 88.19 88 ALA A C 1
ATOM 714 O O . ALA A 1 88 ? -10.466 3.119 8.528 1.00 88.19 88 ALA A O 1
ATOM 715 N N . GLN A 1 89 ? -12.632 3.073 7.942 1.00 88.19 89 GLN A N 1
ATOM 716 C CA . GLN A 1 89 ? -13.035 2.262 9.088 1.00 88.19 89 GLN A CA 1
ATOM 717 C C . GLN A 1 89 ? -12.387 0.879 9.002 1.00 88.19 89 GLN A C 1
ATOM 719 O O . GLN A 1 89 ? -12.301 0.292 7.922 1.00 88.19 89 GLN A O 1
ATOM 724 N N . ARG A 1 90 ? -11.974 0.333 10.151 1.00 86.56 90 ARG A N 1
ATOM 725 C CA . ARG A 1 90 ? -11.233 -0.933 10.199 1.00 86.56 90 ARG A CA 1
ATOM 726 C C . ARG A 1 90 ? -11.991 -2.082 9.535 1.00 86.56 90 ARG A C 1
ATOM 728 O O . ARG A 1 90 ? -11.374 -2.830 8.791 1.00 86.56 90 ARG A O 1
ATOM 735 N N . SER A 1 91 ? -13.301 -2.207 9.747 1.00 87.31 91 SER A N 1
ATOM 736 C CA . SER A 1 91 ? -14.139 -3.246 9.127 1.00 87.31 91 SER A CA 1
ATOM 737 C C . SER A 1 91 ? -14.162 -3.151 7.598 1.00 87.31 91 SER A C 1
ATOM 739 O O . SER A 1 91 ? -13.959 -4.158 6.924 1.00 87.31 91 SER A O 1
ATOM 741 N N . LEU A 1 92 ? -14.331 -1.944 7.049 1.00 89.69 92 LEU A N 1
ATOM 742 C CA . LEU A 1 92 ? -14.302 -1.701 5.605 1.00 89.69 92 LEU A CA 1
ATOM 743 C C . LEU A 1 92 ? -12.923 -2.013 5.022 1.00 89.69 92 LEU A C 1
ATOM 745 O O . LEU A 1 92 ? -12.819 -2.760 4.057 1.00 89.69 92 LEU A O 1
ATOM 749 N N . ALA A 1 93 ? -11.869 -1.484 5.643 1.00 91.06 93 ALA A N 1
ATOM 750 C CA . ALA A 1 93 ? -10.493 -1.711 5.218 1.00 91.06 93 ALA A CA 1
ATOM 751 C C . ALA A 1 93 ? -10.146 -3.211 5.217 1.00 91.06 93 ALA A C 1
ATOM 753 O O . ALA A 1 93 ? -9.513 -3.718 4.298 1.00 91.06 93 ALA A O 1
ATOM 754 N N . THR A 1 94 ? -10.633 -3.930 6.226 1.00 90.62 94 THR A N 1
ATOM 755 C CA . THR A 1 94 ? -10.462 -5.376 6.381 1.00 90.62 94 THR A CA 1
ATOM 756 C C . THR A 1 94 ? -11.213 -6.152 5.291 1.00 90.62 94 THR A C 1
ATOM 758 O O . THR A 1 94 ? -10.630 -7.044 4.683 1.00 90.62 94 THR A O 1
ATOM 761 N N . SER A 1 95 ? -12.453 -5.761 4.972 1.00 90.38 95 SER A N 1
ATOM 762 C CA . SER A 1 95 ? -13.228 -6.331 3.859 1.00 90.38 95 SER A CA 1
ATOM 763 C C . SER A 1 95 ? -12.549 -6.102 2.502 1.00 90.38 95 SER A C 1
ATOM 765 O O . SER A 1 95 ? -12.327 -7.048 1.752 1.00 90.38 95 SER A O 1
ATOM 767 N N . MET A 1 96 ? -12.098 -4.871 2.228 1.00 89.75 96 MET A N 1
ATOM 768 C CA . MET A 1 96 ? -11.366 -4.536 0.998 1.00 89.75 96 MET A CA 1
ATOM 769 C C . MET A 1 96 ? -10.092 -5.373 0.831 1.00 89.75 96 MET A C 1
ATOM 771 O O . MET A 1 96 ? -9.775 -5.801 -0.273 1.00 89.75 96 MET A O 1
ATOM 775 N N . CYS A 1 97 ? -9.361 -5.617 1.922 1.00 91.62 97 CYS A N 1
ATOM 776 C CA . CYS A 1 97 ? -8.145 -6.429 1.908 1.00 91.62 97 CYS A CA 1
ATOM 777 C C . CYS A 1 97 ? -8.407 -7.937 1.738 1.00 91.62 97 CYS A C 1
ATOM 779 O O . CYS A 1 97 ? -7.493 -8.669 1.354 1.00 91.62 97 CYS A O 1
ATOM 781 N N . ALA A 1 98 ? -9.620 -8.411 2.034 1.00 90.81 98 ALA A N 1
ATOM 782 C CA . ALA A 1 98 ? -10.009 -9.812 1.876 1.00 90.81 98 ALA A CA 1
ATOM 783 C C . ALA A 1 98 ? -10.523 -10.136 0.465 1.00 90.81 98 ALA A C 1
ATOM 785 O O . ALA A 1 98 ? -10.436 -11.287 0.030 1.00 90.81 98 ALA A O 1
ATOM 786 N N . ASP A 1 99 ? -11.021 -9.131 -0.254 1.00 89.38 99 ASP A N 1
ATOM 787 C CA . ASP A 1 99 ? -11.543 -9.287 -1.604 1.00 89.38 99 ASP A CA 1
ATOM 788 C C . ASP A 1 99 ? -10.415 -9.548 -2.615 1.00 89.38 99 ASP A C 1
ATOM 790 O O . ASP A 1 99 ? -9.570 -8.694 -2.881 1.00 89.38 99 ASP A O 1
ATOM 794 N N . ARG A 1 100 ? -10.385 -10.750 -3.198 1.00 84.44 100 ARG A N 1
ATOM 795 C CA . ARG A 1 100 ? -9.327 -11.148 -4.138 1.00 84.44 100 ARG A CA 1
ATOM 796 C C . ARG A 1 100 ? -9.489 -10.557 -5.538 1.00 84.44 100 ARG A C 1
ATOM 798 O O . ARG A 1 100 ? -8.485 -10.523 -6.250 1.00 84.44 100 ARG A O 1
ATOM 805 N N . GLU A 1 101 ? -10.692 -10.147 -5.924 1.00 87.69 101 GLU A N 1
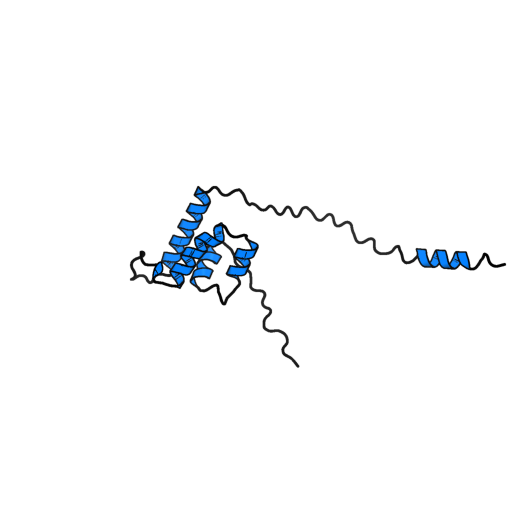ATOM 806 C CA . GLU A 1 101 ? -10.984 -9.595 -7.249 1.00 87.69 101 GLU A CA 1
ATOM 807 C C . GLU A 1 101 ? -10.508 -8.143 -7.335 1.00 87.69 101 GLU A C 1
ATOM 809 O O . GLU A 1 101 ? -9.850 -7.757 -8.302 1.00 87.69 101 GLU A O 1
ATOM 814 N N . PHE A 1 102 ? -10.728 -7.367 -6.270 1.00 85.19 102 PHE A N 1
ATOM 815 C CA . PHE A 1 102 ? -10.280 -5.975 -6.203 1.00 85.19 102 PHE A CA 1
ATOM 816 C C . PHE A 1 102 ? -8.883 -5.814 -5.583 1.00 85.19 102 PHE A C 1
ATOM 818 O O . PHE A 1 102 ? -8.117 -4.945 -6.011 1.00 85.19 102 PHE A O 1
ATOM 825 N N . CYS A 1 103 ? -8.495 -6.645 -4.606 1.00 90.12 103 CYS A N 1
ATOM 826 C CA . CYS A 1 103 ? -7.185 -6.543 -3.960 1.00 90.12 103 CYS A CA 1
ATOM 827 C C . CYS A 1 103 ? -6.096 -7.294 -4.746 1.00 90.12 103 CYS A C 1
ATOM 829 O O . CYS A 1 103 ? -5.724 -8.445 -4.460 1.00 90.12 103 CYS A O 1
ATOM 831 N N . THR A 1 104 ? -5.531 -6.605 -5.743 1.00 90.12 104 THR A N 1
ATOM 832 C CA . THR A 1 104 ? -4.368 -7.083 -6.508 1.00 90.12 104 THR A CA 1
ATOM 833 C C . THR A 1 104 ? -3.101 -7.147 -5.642 1.00 90.12 104 THR A C 1
ATOM 835 O O . THR A 1 104 ? -3.114 -6.869 -4.437 1.00 90.12 104 THR A O 1
ATOM 838 N N . ARG A 1 105 ? -1.966 -7.539 -6.231 1.00 89.94 105 ARG A N 1
ATOM 839 C CA . ARG A 1 105 ? -0.699 -7.711 -5.505 1.00 89.94 105 ARG A CA 1
ATOM 840 C C . ARG A 1 105 ? -0.281 -6.429 -4.772 1.00 89.94 105 ARG A C 1
ATOM 842 O O . ARG A 1 105 ? 0.132 -6.510 -3.620 1.00 89.94 105 ARG A O 1
ATOM 849 N N . GLY A 1 106 ? -0.435 -5.264 -5.393 1.00 90.06 106 GLY A N 1
ATOM 850 C CA . GLY A 1 106 ? -0.151 -3.958 -4.800 1.00 90.06 106 GLY A CA 1
ATOM 851 C C . GLY A 1 106 ? -1.021 -3.643 -3.584 1.00 90.06 106 GLY A C 1
ATOM 852 O O . GLY A 1 106 ? -0.508 -3.202 -2.558 1.00 90.06 106 GLY A O 1
ATOM 853 N N . CYS A 1 107 ? -2.320 -3.937 -3.657 1.00 92.12 107 CYS A N 1
ATOM 854 C CA . CYS A 1 107 ? -3.223 -3.792 -2.514 1.00 92.12 107 CYS A CA 1
ATOM 855 C C . CYS A 1 107 ? -2.779 -4.673 -1.332 1.00 92.12 107 CYS A C 1
ATOM 857 O O . CYS A 1 107 ? -2.671 -4.187 -0.207 1.00 92.12 107 CYS A O 1
ATOM 859 N N . ARG A 1 108 ? -2.401 -5.936 -1.581 1.00 92.50 108 ARG A N 1
ATOM 860 C CA . ARG A 1 108 ? -1.960 -6.876 -0.526 1.00 92.50 108 ARG A CA 1
ATOM 861 C C . ARG A 1 108 ? -0.717 -6.405 0.219 1.00 92.50 108 ARG A C 1
ATOM 863 O O . ARG A 1 108 ? -0.583 -6.678 1.409 1.00 92.50 108 ARG A O 1
ATOM 870 N N . VAL A 1 109 ? 0.172 -5.694 -0.470 1.00 92.69 109 VAL A N 1
ATOM 871 C CA . VAL A 1 109 ? 1.364 -5.082 0.128 1.00 92.69 109 VAL A CA 1
ATOM 872 C C . VAL A 1 109 ? 0.979 -3.962 1.104 1.00 92.69 109 VAL A C 1
ATOM 874 O O . VAL A 1 109 ? 1.518 -3.894 2.206 1.00 92.69 109 VAL A O 1
ATOM 877 N N . ALA A 1 110 ? 0.012 -3.114 0.749 1.00 94.25 110 ALA A N 1
ATOM 8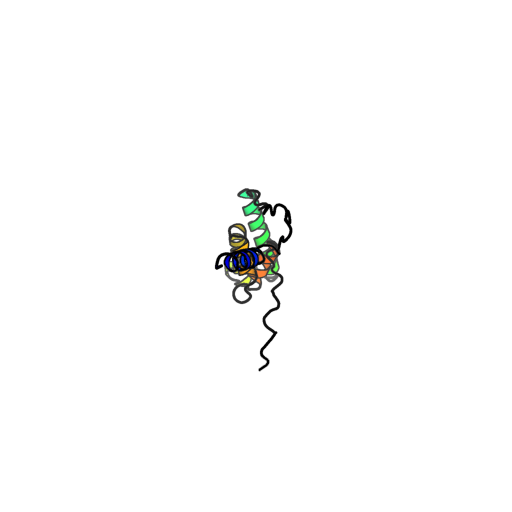78 C CA . ALA A 1 110 ? -0.495 -2.093 1.666 1.00 94.25 110 ALA A CA 1
ATOM 879 C C . ALA A 1 110 ? -1.268 -2.720 2.844 1.00 94.25 110 ALA A C 1
ATOM 881 O O . ALA A 1 110 ? -1.062 -2.347 3.999 1.00 94.25 110 ALA A O 1
ATOM 882 N N . CYS A 1 111 ? -2.108 -3.721 2.575 1.00 93.38 111 CYS A N 1
ATOM 883 C CA . CYS A 1 111 ? -2.859 -4.449 3.598 1.00 93.38 111 CYS A CA 1
ATOM 884 C C . CYS A 1 111 ? -1.948 -5.164 4.605 1.00 93.38 111 CYS A C 1
ATOM 886 O O . CYS A 1 111 ? -2.215 -5.122 5.807 1.00 93.38 111 CYS A O 1
ATOM 888 N N . SER A 1 112 ? -0.850 -5.780 4.149 1.00 92.56 112 SER A N 1
ATOM 889 C CA . SER A 1 112 ? 0.118 -6.418 5.048 1.00 92.56 112 SER A CA 1
ATOM 890 C C . SER A 1 112 ? 0.826 -5.398 5.938 1.00 92.56 112 SER A C 1
ATOM 892 O O . SER A 1 112 ? 0.954 -5.637 7.137 1.00 92.56 112 SER A O 1
ATOM 894 N N . TYR A 1 113 ? 1.197 -4.233 5.394 1.00 94.38 113 TYR A N 1
ATOM 895 C CA . TYR A 1 113 ? 1.790 -3.142 6.169 1.00 94.38 113 TYR A CA 1
ATOM 896 C C . TYR A 1 113 ? 0.839 -2.612 7.256 1.00 94.38 113 TYR A C 1
ATOM 898 O O . TYR A 1 113 ? 1.266 -2.329 8.373 1.00 94.38 113 TYR A O 1
ATOM 906 N N . HIS A 1 114 ? -0.460 -2.512 6.960 1.00 92.00 114 HIS A N 1
ATOM 907 C CA . HIS A 1 114 ? -1.471 -2.077 7.929 1.00 92.00 114 HIS A CA 1
ATOM 908 C C . HIS A 1 114 ? -1.982 -3.196 8.854 1.00 92.00 114 HIS A C 1
ATOM 910 O O . HIS A 1 114 ? -2.860 -2.940 9.678 1.00 92.00 114 HIS A O 1
ATOM 916 N N . HIS A 1 115 ? -1.439 -4.416 8.753 1.00 90.88 115 HIS A N 1
ATOM 917 C CA . HIS A 1 115 ? -1.893 -5.599 9.494 1.00 90.88 115 HIS A CA 1
ATOM 918 C C . HIS A 1 115 ? -3.396 -5.884 9.321 1.00 90.88 115 HIS A C 1
ATOM 920 O O . HIS A 1 115 ? -4.084 -6.325 10.243 1.00 90.88 115 HIS A O 1
ATOM 926 N N . LEU A 1 116 ? -3.904 -5.625 8.117 1.00 88.31 116 LEU A N 1
ATOM 927 C CA . LEU A 1 116 ? -5.273 -5.906 7.698 1.00 88.31 116 LEU A CA 1
ATOM 928 C C . LEU A 1 116 ? -5.273 -7.220 6.917 1.00 88.31 116 LEU A C 1
ATOM 930 O O . LEU A 1 116 ? -5.416 -7.245 5.698 1.00 88.31 116 LEU A O 1
ATOM 934 N N . TRP A 1 117 ? -5.024 -8.318 7.626 1.00 75.38 117 TRP A N 1
ATOM 935 C CA . TRP A 1 117 ? -5.151 -9.669 7.089 1.00 75.38 117 TRP A CA 1
ATOM 936 C C . TRP A 1 117 ? -6.326 -10.351 7.773 1.00 75.38 117 TRP A C 1
ATOM 938 O O . TRP A 1 117 ? -6.334 -10.497 8.993 1.00 75.38 117 TRP A O 1
ATOM 948 N N . ILE A 1 118 ? -7.302 -10.790 6.985 1.00 63.69 118 ILE A N 1
ATOM 949 C CA . ILE A 1 118 ? -8.246 -11.805 7.440 1.00 63.69 118 ILE A CA 1
ATOM 950 C C . ILE A 1 118 ? -7.660 -13.141 6.995 1.00 63.69 118 ILE A C 1
ATOM 952 O O . ILE A 1 118 ? -7.363 -13.313 5.810 1.00 63.69 118 ILE A O 1
ATOM 956 N N . HIS A 1 119 ? -7.493 -14.085 7.925 1.00 51.41 119 HIS A N 1
ATOM 957 C CA . HIS A 1 119 ? -7.479 -15.498 7.558 1.00 51.41 119 HIS A CA 1
ATOM 958 C C . HIS A 1 119 ? -8.750 -15.735 6.758 1.00 51.41 119 HIS A C 1
ATOM 960 O O . HIS A 1 119 ? -9.838 -15.695 7.324 1.00 51.41 119 HIS A O 1
ATOM 966 N N . GLN A 1 120 ? -8.623 -15.863 5.440 1.00 47.84 120 GLN A N 1
ATOM 967 C CA . GLN A 1 120 ? -9.767 -16.134 4.591 1.00 47.84 120 GLN A CA 1
ATOM 968 C C . GLN A 1 120 ? -10.525 -17.306 5.196 1.00 47.84 120 GLN A C 1
ATOM 970 O O . GLN A 1 120 ? -9.940 -18.371 5.401 1.00 47.84 120 GLN A O 1
ATOM 975 N N . HIS A 1 121 ? -11.796 -17.078 5.516 1.00 42.44 121 HIS A N 1
ATOM 976 C CA . HIS A 1 121 ? -12.719 -18.169 5.734 1.00 42.44 121 HIS A CA 1
ATOM 977 C C . HIS A 1 121 ? -12.633 -19.048 4.493 1.00 42.44 121 HIS A C 1
ATOM 979 O O . HIS A 1 121 ? -12.900 -18.624 3.368 1.00 42.44 121 HIS A O 1
ATOM 985 N N . GLN A 1 122 ? -12.105 -20.239 4.716 1.00 44.66 122 GLN A N 1
ATOM 986 C CA . GLN A 1 122 ? -12.012 -21.301 3.750 1.00 44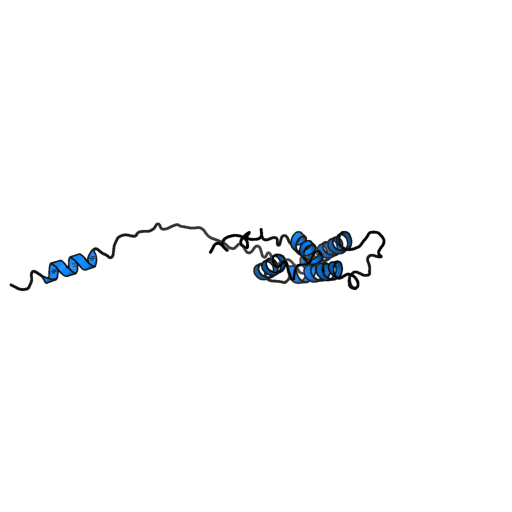.66 122 GLN A CA 1
ATOM 987 C C . GLN A 1 122 ? -13.404 -21.912 3.608 1.00 44.66 122 GLN A C 1
ATOM 989 O O . GLN A 1 122 ? -13.634 -22.985 4.135 1.00 44.66 122 GLN A O 1
ATOM 994 N N . ASP A 1 123 ? -14.319 -21.236 2.917 1.00 48.25 123 ASP A N 1
ATOM 995 C CA . ASP A 1 123 ? -15.683 -21.736 2.710 1.00 48.25 123 ASP A CA 1
ATOM 996 C C . ASP A 1 123 ? -16.138 -21.520 1.260 1.00 48.25 123 ASP A C 1
ATOM 998 O O . ASP A 1 123 ? -17.170 -20.922 1.011 1.00 48.25 123 ASP A O 1
ATOM 1002 N N . ASP A 1 124 ? -15.363 -22.031 0.298 1.00 48.94 124 ASP A N 1
ATOM 1003 C CA . ASP A 1 124 ? -15.800 -22.178 -1.105 1.00 48.94 124 ASP A CA 1
ATOM 1004 C C . ASP A 1 124 ? -15.515 -23.589 -1.656 1.00 48.94 124 ASP A C 1
ATOM 1006 O O . ASP A 1 124 ? -15.314 -23.762 -2.852 1.00 48.94 124 ASP A O 1
ATOM 1010 N N . ASN A 1 125 ? -15.444 -24.627 -0.809 1.00 47.56 125 ASN A N 1
ATOM 1011 C CA . ASN A 1 125 ? -15.337 -26.024 -1.272 1.00 47.56 125 ASN A CA 1
ATOM 1012 C C . ASN A 1 125 ? -15.890 -27.037 -0.255 1.00 47.56 125 ASN A C 1
ATOM 1014 O O . ASN A 1 125 ? -15.243 -28.026 0.093 1.00 47.56 125 ASN A O 1
ATOM 1018 N N . ALA A 1 126 ? -17.118 -26.823 0.203 1.00 49.38 126 ALA A N 1
ATOM 1019 C CA . ALA A 1 126 ? -17.930 -27.906 0.731 1.00 49.38 126 ALA A CA 1
ATOM 1020 C C . ALA A 1 126 ? -19.343 -27.785 0.150 1.00 49.38 126 ALA A C 1
ATOM 1022 O O . ALA A 1 126 ? -20.007 -26.776 0.344 1.00 49.38 126 ALA A O 1
ATOM 1023 N N . ILE A 1 127 ? -19.799 -28.867 -0.488 1.00 51.50 127 ILE A N 1
ATOM 1024 C CA . ILE A 1 127 ? -21.199 -29.144 -0.853 1.00 51.50 127 ILE A CA 1
ATOM 1025 C C . ILE A 1 127 ? -21.654 -28.559 -2.210 1.00 51.50 127 ILE A C 1
ATOM 1027 O O . ILE A 1 127 ? -22.586 -27.775 -2.302 1.00 51.50 127 ILE A O 1
ATOM 1031 N N . PHE A 1 128 ? -21.072 -29.074 -3.296 1.00 49.12 128 PHE A N 1
ATOM 1032 C CA . PHE A 1 128 ? -21.896 -29.603 -4.391 1.00 49.12 128 PHE A CA 1
ATOM 1033 C C . PHE A 1 128 ? -21.729 -31.128 -4.393 1.00 49.12 128 PHE A C 1
ATOM 1035 O O . PHE A 1 128 ? -20.838 -31.687 -5.030 1.00 49.12 128 PHE A O 1
ATOM 1042 N N . LYS A 1 129 ? -22.552 -31.789 -3.578 1.00 42.31 129 LYS A N 1
ATOM 1043 C CA . LYS A 1 129 ? -22.905 -33.202 -3.716 1.00 42.31 129 LYS A CA 1
ATOM 1044 C C . LYS A 1 129 ? -24.424 -33.253 -3.722 1.00 42.31 129 LYS A C 1
ATOM 1046 O O . LYS A 1 129 ? -25.020 -33.302 -2.652 1.00 42.31 129 LYS A O 1
ATOM 1051 N N . GLU A 1 130 ? -24.994 -33.231 -4.915 1.00 40.53 130 GLU A N 1
ATOM 1052 C CA . GLU A 1 130 ? -26.269 -33.869 -5.243 1.00 40.53 130 GLU A CA 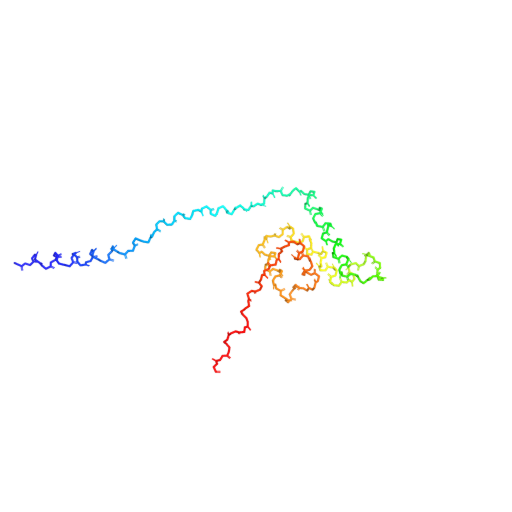1
ATOM 1053 C C . GLU A 1 130 ? -26.098 -34.567 -6.592 1.00 40.53 130 GLU A C 1
ATOM 1055 O O . GLU A 1 130 ? -25.478 -33.953 -7.494 1.00 40.53 130 GLU A O 1
#

Secondary structure (DSSP, 8-state):
--SSSHHHHHHHHSTTS-----------------------HHHHHHHHHHHHHHHHHHHS-TTS-TT-GGG-HHHHHHHHHHHHHHHS-HHHHHHHHH-TTT--HHHHHHHHHTT--------SSS----

Radius of gyration: 28.63 Å; chains: 1; bounding box: 86×48×58 Å

Organism: Drosophila ananassae (NCBI:txid7217)

Foldseek 3Di:
DPPPVVVVVVVVVVVVPDPDPDDPPPDDDPPPPPVPPVQDPVNLVVQLVVQLVQLLVPQDDPPDDSPPLVVGPLSVLLSVLSNCLSPDDLVVNLVQLQDPVNCDPSNVSNCVSVVSDDPPPPPPDDDPDD

Sequence (130 aa):
MMLRTFVGIILLLSFWSQRAQGAVIASQDLRVESLSHPESLPERYQRIAQCRKLCYRESLPVITPPFLCRSRPECYMCHDYCRVLVVAQRSLATSMCADREFCTRGCRVACSYHHLWIHQHQDDNAIFKE

pLDDT: mean 71.55, std 19.92, range [37.44, 94.44]